Protein AF-A0A9D2J4Z1-F1 (afdb_monomer)

Structure (mmCIF, N/CA/C/O backbone):
data_AF-A0A9D2J4Z1-F1
#
_entry.id   AF-A0A9D2J4Z1-F1
#
loop_
_atom_site.group_PDB
_atom_site.id
_atom_site.type_symbol
_atom_site.label_atom_id
_atom_site.label_alt_id
_atom_site.label_comp_id
_atom_site.label_asym_id
_atom_site.label_entity_id
_atom_site.label_seq_id
_atom_site.pdbx_PDB_ins_code
_atom_site.Cartn_x
_atom_site.Cartn_y
_atom_site.Cartn_z
_atom_site.occupancy
_atom_site.B_iso_or_equiv
_atom_site.auth_seq_id
_atom_site.auth_comp_id
_atom_site.auth_asym_id
_atom_site.auth_atom_id
_atom_site.pdbx_PDB_model_num
ATOM 1 N N . LEU A 1 1 ? -14.444 8.175 23.892 1.00 67.12 1 LEU A N 1
ATOM 2 C CA . LEU A 1 1 ? -13.604 7.022 23.491 1.00 67.12 1 LEU A CA 1
ATOM 3 C C . LEU A 1 1 ? -13.324 6.129 24.689 1.00 67.12 1 LEU A C 1
ATOM 5 O O . LEU A 1 1 ? -13.863 5.041 24.714 1.00 67.12 1 LEU A O 1
ATOM 9 N N . LYS A 1 2 ? -12.588 6.583 25.718 1.00 73.81 2 LYS A N 1
ATOM 10 C CA . LYS A 1 2 ? -12.309 5.744 26.906 1.00 73.81 2 LYS A CA 1
ATOM 11 C C . LYS A 1 2 ? -13.556 5.284 27.686 1.00 73.81 2 LYS A C 1
ATOM 13 O O . LYS A 1 2 ? -13.511 4.231 28.299 1.00 73.81 2 LYS A O 1
ATOM 18 N N . SER A 1 3 ? -14.645 6.050 27.654 1.00 89.75 3 SER A N 1
ATOM 19 C CA . SER A 1 3 ? -15.907 5.756 28.353 1.00 89.75 3 SER A CA 1
ATOM 20 C C . SER A 1 3 ? -17.023 5.207 27.452 1.00 89.75 3 SER A C 1
ATOM 22 O O . SER A 1 3 ? -18.119 4.961 27.939 1.00 89.75 3 SER A O 1
ATOM 24 N N . ASP A 1 4 ? -16.766 5.037 26.151 1.00 94.81 4 ASP A N 1
ATOM 25 C CA . ASP A 1 4 ? -17.766 4.599 25.169 1.00 94.81 4 ASP A CA 1
ATOM 26 C C . ASP A 1 4 ? -17.125 3.589 24.201 1.00 94.81 4 ASP A C 1
ATOM 28 O O . ASP A 1 4 ? -16.532 3.989 23.188 1.00 94.81 4 ASP A O 1
ATOM 32 N N . PRO A 1 5 ? -17.191 2.287 24.538 1.00 93.31 5 PRO A N 1
ATOM 33 C CA . PRO A 1 5 ? -16.614 1.221 23.726 1.00 93.31 5 PRO A CA 1
ATOM 34 C C . PRO A 1 5 ? -17.251 1.104 22.337 1.00 93.31 5 PRO A C 1
ATOM 36 O O . PRO A 1 5 ? -16.552 0.783 21.378 1.00 93.31 5 PRO A O 1
ATOM 39 N N . GLY A 1 6 ? -18.550 1.399 22.211 1.00 94.75 6 GLY A N 1
ATOM 40 C CA . GLY A 1 6 ? -19.265 1.327 20.936 1.00 94.75 6 GLY A CA 1
ATOM 41 C C . GLY A 1 6 ? -18.734 2.361 19.950 1.00 94.75 6 GLY A C 1
ATOM 42 O O . GLY A 1 6 ? -18.327 2.023 18.840 1.00 94.75 6 GLY A O 1
ATOM 43 N N . ARG A 1 7 ? -18.615 3.618 20.392 1.00 94.75 7 ARG A N 1
ATOM 44 C CA . ARG A 1 7 ? -18.026 4.678 19.565 1.00 94.75 7 ARG A CA 1
ATOM 45 C C . ARG A 1 7 ? -16.546 4.441 19.266 1.00 94.75 7 ARG A C 1
ATOM 47 O O . ARG A 1 7 ? -16.090 4.790 18.179 1.00 94.75 7 ARG A O 1
ATOM 54 N N . LEU A 1 8 ? -15.790 3.861 20.203 1.00 95.75 8 LEU A N 1
ATOM 55 C CA . LEU A 1 8 ? -14.401 3.461 19.958 1.00 95.75 8 LEU A CA 1
ATOM 56 C C . LEU A 1 8 ? -14.309 2.440 18.819 1.00 95.75 8 LEU A C 1
ATOM 58 O O . LEU A 1 8 ? -13.506 2.636 17.910 1.00 95.75 8 LEU A O 1
ATOM 62 N N . ALA A 1 9 ? -15.150 1.406 18.836 1.00 94.50 9 ALA A N 1
ATOM 63 C CA . ALA A 1 9 ? -15.172 0.392 17.788 1.00 94.50 9 ALA A CA 1
ATOM 64 C C . ALA A 1 9 ? -15.481 0.997 16.409 1.00 94.50 9 ALA A C 1
ATOM 66 O O . ALA A 1 9 ? -14.759 0.716 15.454 1.00 94.50 9 ALA A O 1
ATOM 67 N N . THR A 1 10 ? -16.477 1.886 16.307 1.00 96.06 10 THR A N 1
ATOM 68 C CA . THR A 1 10 ? -16.796 2.580 15.046 1.00 96.06 10 THR A CA 1
ATOM 69 C C . THR A 1 10 ? -15.608 3.387 14.525 1.00 96.06 10 THR A C 1
ATOM 71 O O . THR A 1 10 ? -15.247 3.263 13.360 1.00 96.06 10 THR A O 1
ATOM 74 N N . VAL A 1 11 ? -14.961 4.181 15.386 1.00 96.81 11 VAL A N 1
ATOM 75 C CA . VAL A 1 11 ? -13.810 5.012 14.989 1.00 96.81 11 VAL A CA 1
ATOM 76 C C . VAL A 1 11 ? -12.639 4.154 14.512 1.00 96.81 11 VAL A C 1
ATOM 78 O O . VAL A 1 11 ? -12.023 4.474 13.494 1.00 96.81 11 VAL A O 1
ATOM 81 N N . LEU A 1 12 ? -12.343 3.057 15.215 1.00 94.75 12 LEU A N 1
ATOM 82 C CA . LEU A 1 12 ? -11.268 2.143 14.829 1.00 94.75 12 LEU A CA 1
ATOM 83 C C . LEU A 1 12 ? -11.577 1.442 13.506 1.00 94.75 12 LEU A C 1
ATOM 85 O O . LEU A 1 12 ? -10.698 1.362 12.656 1.00 94.75 12 LEU A O 1
ATOM 89 N N . HIS A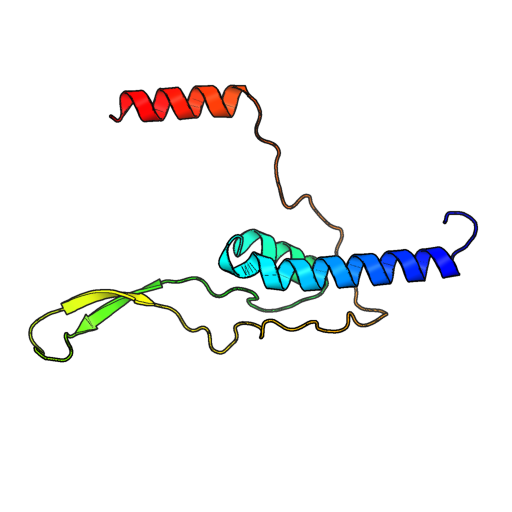 1 13 ? -12.819 1.000 13.300 1.00 95.94 13 HIS A N 1
ATOM 90 C CA . HIS A 1 13 ? -13.239 0.373 12.050 1.00 95.94 13 HIS A CA 1
ATOM 91 C C . HIS A 1 13 ? -13.118 1.335 10.862 1.00 95.94 13 HIS A C 1
ATOM 93 O O . HIS A 1 13 ? -12.499 0.994 9.860 1.00 95.94 13 HIS A O 1
ATOM 99 N N . THR A 1 14 ? -13.633 2.563 10.987 1.00 97.31 14 THR A N 1
ATOM 100 C CA . THR A 1 14 ? -13.514 3.580 9.930 1.00 97.31 14 THR A CA 1
ATOM 101 C C . THR A 1 14 ? -12.056 3.925 9.637 1.00 97.31 14 THR A C 1
ATOM 103 O O . THR A 1 14 ? -11.678 4.043 8.476 1.00 97.31 14 THR A O 1
ATOM 106 N N . THR A 1 15 ? -11.222 4.045 10.673 1.00 96.50 15 THR A N 1
ATOM 107 C CA . THR A 1 15 ? -9.783 4.286 10.492 1.00 96.50 15 THR A CA 1
ATOM 108 C C . THR A 1 15 ? -9.113 3.123 9.765 1.00 96.50 15 THR A C 1
ATOM 110 O O . THR A 1 15 ? -8.355 3.353 8.830 1.00 96.50 15 THR A O 1
ATOM 113 N N . ALA A 1 16 ? -9.409 1.880 10.153 1.00 95.81 16 ALA A N 1
ATOM 114 C CA . ALA A 1 16 ? -8.861 0.694 9.503 1.00 95.81 16 ALA A CA 1
ATOM 115 C C . ALA A 1 16 ? -9.273 0.609 8.025 1.00 95.81 16 ALA A C 1
ATOM 117 O O . ALA A 1 16 ? -8.428 0.330 7.177 1.00 95.81 16 ALA A O 1
ATOM 118 N N . GLN A 1 17 ? -10.536 0.921 7.709 1.00 97.56 17 GLN A N 1
ATOM 119 C CA . GLN A 1 17 ? -11.020 0.990 6.330 1.00 97.56 17 GLN A CA 1
ATOM 120 C C . GLN A 1 17 ? -10.252 2.041 5.522 1.00 97.56 17 GLN A C 1
ATOM 122 O O . GLN A 1 17 ? -9.707 1.727 4.468 1.00 97.56 17 GLN A O 1
ATOM 127 N N . ALA A 1 18 ? -10.129 3.261 6.053 1.00 97.69 18 ALA A N 1
ATOM 128 C CA . ALA A 1 18 ? -9.396 4.334 5.388 1.00 97.69 18 ALA A CA 1
ATOM 129 C C . ALA A 1 18 ? -7.920 3.970 5.152 1.00 97.69 18 ALA A C 1
ATOM 131 O O . ALA A 1 18 ? -7.386 4.243 4.080 1.00 97.69 18 ALA A O 1
ATOM 132 N N . VAL A 1 19 ? -7.261 3.324 6.123 1.00 95.88 19 VAL A N 1
ATOM 133 C CA . VAL A 1 19 ? -5.881 2.841 5.963 1.00 95.88 19 VAL A CA 1
ATOM 134 C C . VAL A 1 19 ? -5.798 1.782 4.863 1.00 95.88 19 VAL A C 1
ATOM 136 O O . VAL A 1 19 ? -4.924 1.894 4.011 1.00 95.88 19 VAL A O 1
ATOM 139 N N . SER A 1 20 ? -6.707 0.802 4.835 1.00 96.06 20 SER A N 1
ATOM 140 C CA . SER A 1 20 ? -6.755 -0.242 3.799 1.00 96.06 20 SER A CA 1
ATOM 141 C C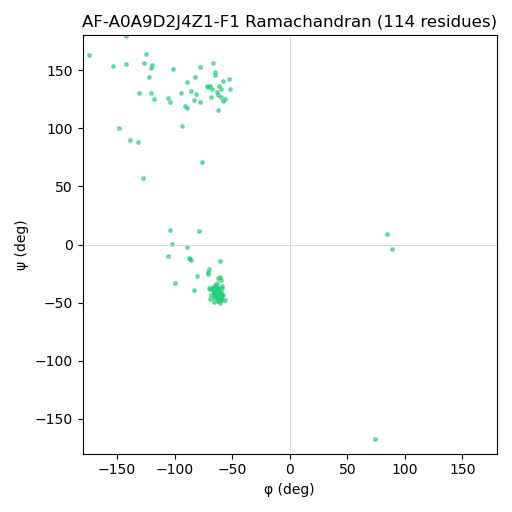 . SER A 1 20 ? -6.936 0.337 2.387 1.00 96.06 20 SER A C 1
ATOM 143 O O . SER A 1 20 ? -6.245 -0.060 1.444 1.00 96.06 20 SER A O 1
ATOM 145 N N . ASP A 1 21 ? -7.830 1.315 2.237 1.00 97.31 21 ASP A N 1
ATOM 146 C CA . ASP A 1 21 ? -8.101 1.955 0.948 1.00 97.31 21 ASP A CA 1
ATOM 147 C C . ASP A 1 21 ? -6.908 2.811 0.490 1.00 97.31 21 ASP A C 1
ATOM 149 O O . ASP A 1 21 ? -6.426 2.661 -0.635 1.00 97.31 21 ASP A O 1
ATOM 153 N N . CYS A 1 22 ? -6.354 3.644 1.381 1.00 96.62 22 CYS A N 1
ATOM 154 C CA . CYS A 1 22 ? -5.136 4.411 1.106 1.00 96.62 22 CYS A CA 1
ATOM 155 C C . CYS A 1 22 ? -3.951 3.503 0.754 1.00 96.62 22 CYS A C 1
ATOM 157 O O . CYS A 1 22 ? -3.166 3.843 -0.129 1.00 96.62 22 CYS A O 1
ATOM 159 N N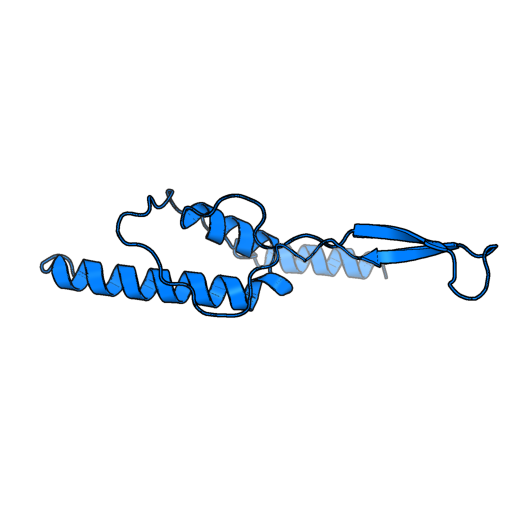 . ASN A 1 23 ? -3.834 2.342 1.404 1.00 96.25 23 ASN A N 1
ATOM 160 C CA . ASN A 1 23 ? -2.784 1.369 1.120 1.00 96.25 23 ASN A CA 1
ATOM 161 C C . ASN A 1 23 ? -2.839 0.874 -0.331 1.00 96.25 23 ASN A C 1
ATOM 163 O O . ASN A 1 23 ? -1.815 0.790 -1.004 1.00 96.25 23 ASN A O 1
ATOM 167 N N . THR A 1 24 ? -4.049 0.600 -0.824 1.00 95.50 24 THR A N 1
ATOM 168 C CA . THR A 1 24 ? -4.291 0.172 -2.210 1.00 95.50 24 THR A CA 1
ATOM 169 C C . THR A 1 24 ? -3.963 1.283 -3.211 1.00 95.50 24 THR A C 1
ATOM 171 O O . THR A 1 24 ? -3.365 1.016 -4.252 1.00 95.50 24 THR A O 1
ATOM 174 N N . LEU A 1 25 ? -4.302 2.536 -2.892 1.00 95.31 25 LEU A N 1
ATOM 175 C CA . LEU A 1 25 ? -4.003 3.691 -3.749 1.00 95.31 25 LEU A CA 1
ATOM 176 C C . LEU A 1 25 ? -2.499 3.988 -3.838 1.00 95.31 25 LEU A C 1
ATOM 178 O O . LEU A 1 25 ? -2.003 4.375 -4.895 1.00 95.31 25 LEU A O 1
ATOM 182 N N . LEU A 1 26 ? -1.771 3.818 -2.732 1.00 94.81 26 LEU A N 1
ATOM 183 C CA . LEU A 1 26 ? -0.347 4.147 -2.638 1.00 94.81 26 LEU A CA 1
ATOM 184 C C . LEU A 1 26 ? 0.578 3.008 -3.086 1.00 94.81 26 LEU A C 1
ATOM 186 O O . LEU A 1 26 ? 1.769 3.252 -3.286 1.00 94.81 26 LEU A O 1
ATOM 190 N N . SER A 1 27 ? 0.068 1.786 -3.258 1.00 94.44 27 SER A N 1
ATOM 191 C CA . SER A 1 27 ? 0.904 0.609 -3.513 1.00 94.44 27 SER A CA 1
ATOM 192 C C . SER A 1 27 ? 1.773 0.675 -4.775 1.00 94.44 27 SER A C 1
ATOM 194 O O . SER A 1 27 ? 2.885 0.152 -4.704 1.00 94.44 27 SER A O 1
ATOM 196 N N . PRO A 1 28 ? 1.402 1.360 -5.882 1.00 91.31 28 PRO A N 1
ATOM 197 C CA . PRO A 1 28 ? 2.318 1.495 -7.019 1.00 91.31 28 PRO A CA 1
ATOM 198 C C . PRO A 1 28 ? 3.521 2.406 -6.749 1.00 91.31 28 PRO A C 1
ATOM 200 O O . PRO A 1 28 ? 4.530 2.302 -7.439 1.00 91.31 28 PRO A O 1
ATOM 203 N N . PHE A 1 29 ? 3.425 3.300 -5.761 1.00 92.69 29 PHE A N 1
ATOM 204 C CA . PHE A 1 29 ? 4.485 4.253 -5.413 1.00 92.69 29 PHE A CA 1
ATOM 205 C C . PHE A 1 29 ? 5.304 3.797 -4.205 1.00 92.69 29 PHE A C 1
ATOM 207 O O . PHE A 1 29 ? 6.496 4.074 -4.119 1.00 92.69 29 PHE A O 1
ATOM 214 N N . LEU A 1 30 ? 4.655 3.112 -3.263 1.00 94.56 30 LEU A N 1
ATOM 215 C CA . LEU A 1 30 ? 5.231 2.679 -1.993 1.00 94.56 30 LEU A CA 1
ATOM 216 C C . LEU A 1 30 ? 5.005 1.173 -1.777 1.00 94.56 30 LEU A C 1
ATOM 218 O O . LEU A 1 30 ? 4.405 0.786 -0.772 1.00 94.56 30 LEU A O 1
ATOM 222 N N . PRO A 1 31 ? 5.459 0.294 -2.689 1.00 93.25 31 PRO A N 1
ATOM 223 C CA . PRO A 1 31 ? 5.065 -1.113 -2.669 1.00 93.25 31 PRO A CA 1
ATOM 224 C C . PRO A 1 31 ? 5.530 -1.856 -1.410 1.00 93.25 31 PRO A C 1
ATOM 226 O O . PRO A 1 31 ? 4.781 -2.651 -0.846 1.00 93.25 31 PRO A O 1
ATOM 229 N N . HIS A 1 32 ? 6.732 -1.556 -0.909 1.00 93.94 32 HIS A N 1
ATOM 230 C CA . HIS A 1 32 ? 7.262 -2.183 0.306 1.00 93.94 32 HIS A CA 1
ATOM 231 C C . HIS A 1 32 ? 6.494 -1.755 1.560 1.00 93.94 32 HIS A C 1
ATOM 233 O O . HIS A 1 32 ? 6.151 -2.587 2.397 1.00 93.94 32 HIS A O 1
ATOM 239 N N . SER A 1 33 ? 6.184 -0.462 1.681 1.00 95.25 33 SER A N 1
ATOM 240 C CA . SER A 1 33 ? 5.350 0.050 2.770 1.00 95.25 33 SER A CA 1
ATOM 241 C C . SER A 1 33 ? 3.943 -0.532 2.694 1.00 95.25 33 SER A C 1
ATOM 243 O O . SER A 1 33 ? 3.373 -0.898 3.720 1.00 95.25 33 SER A O 1
ATOM 245 N N . ALA A 1 34 ? 3.405 -0.670 1.479 1.00 95.38 34 ALA A N 1
ATOM 246 C CA . ALA A 1 34 ? 2.076 -1.211 1.284 1.00 95.38 34 ALA A CA 1
ATOM 247 C C . ALA A 1 34 ? 1.970 -2.688 1.680 1.00 95.38 34 ALA A C 1
ATOM 249 O O . ALA A 1 34 ? 0.972 -3.089 2.281 1.00 95.38 34 ALA A O 1
ATOM 250 N N . GLN A 1 35 ? 3.020 -3.472 1.423 1.00 95.00 35 GLN A N 1
ATOM 251 C CA . GLN A 1 35 ? 3.132 -4.847 1.905 1.00 95.00 35 GLN A CA 1
ATOM 252 C C . GLN A 1 35 ? 3.115 -4.916 3.441 1.00 95.00 35 GLN A C 1
ATOM 254 O O . GLN A 1 35 ? 2.343 -5.685 4.007 1.00 95.00 35 GLN A O 1
ATOM 259 N N . GLN A 1 36 ? 3.899 -4.075 4.125 1.00 94.69 36 GLN A N 1
ATOM 260 C CA . GLN A 1 36 ? 3.939 -4.062 5.595 1.00 94.69 36 GLN A CA 1
ATOM 261 C C . GLN A 1 36 ? 2.569 -3.738 6.209 1.00 94.69 36 GLN A C 1
ATOM 263 O O . GLN A 1 36 ? 2.147 -4.370 7.177 1.00 94.69 36 GLN A O 1
ATOM 268 N N . VAL A 1 37 ? 1.849 -2.764 5.644 1.00 94.69 37 VAL A N 1
ATOM 269 C CA . VAL A 1 37 ? 0.492 -2.418 6.099 1.00 94.69 37 VAL A CA 1
ATOM 270 C C . VAL A 1 37 ? -0.490 -3.561 5.834 1.00 94.69 37 VAL A C 1
ATOM 272 O O . VAL A 1 37 ? -1.298 -3.872 6.710 1.00 94.69 37 VAL A O 1
ATOM 275 N N . HIS A 1 38 ? -0.413 -4.199 4.660 1.00 94.56 38 HIS A N 1
ATOM 276 C CA . HIS A 1 38 ? -1.253 -5.346 4.297 1.00 94.56 38 HIS A CA 1
ATOM 277 C C . HIS A 1 38 ? -1.120 -6.479 5.317 1.00 94.56 38 HIS A C 1
ATOM 279 O O . HIS A 1 38 ? -2.126 -6.955 5.835 1.00 94.56 38 HIS A O 1
ATOM 285 N N . GLU A 1 39 ? 0.107 -6.840 5.689 1.00 94.19 39 GLU A N 1
ATOM 286 C CA . GLU A 1 39 ? 0.386 -7.880 6.688 1.00 94.19 39 GLU A CA 1
ATOM 287 C C . GLU A 1 39 ? -0.134 -7.513 8.085 1.00 94.19 39 GLU A C 1
ATOM 289 O O . GLU A 1 39 ? -0.741 -8.342 8.767 1.00 94.19 39 GLU A O 1
ATOM 294 N N . VAL A 1 40 ? 0.039 -6.255 8.512 1.00 93.94 40 VAL A N 1
ATOM 295 C CA . VAL A 1 40 ? -0.478 -5.775 9.806 1.00 93.94 40 VAL A CA 1
ATOM 296 C C . VAL A 1 40 ? -2.002 -5.874 9.876 1.00 93.94 40 VAL A C 1
ATOM 298 O O . VAL A 1 40 ? -2.540 -6.237 10.925 1.00 93.94 40 VAL A O 1
ATOM 301 N N . LEU A 1 41 ? -2.692 -5.592 8.769 1.00 93.31 41 LEU A N 1
ATOM 302 C CA . LEU A 1 41 ? -4.149 -5.703 8.647 1.00 93.31 41 LEU A CA 1
ATOM 303 C C . LEU A 1 41 ? -4.641 -7.149 8.429 1.00 93.31 41 LEU A C 1
ATOM 305 O O . LEU A 1 41 ? -5.819 -7.351 8.139 1.00 93.31 41 LEU A O 1
ATOM 309 N N . GLY A 1 42 ? -3.771 -8.151 8.600 1.00 92.25 42 GLY A N 1
ATOM 310 C CA . GLY A 1 42 ? -4.115 -9.573 8.496 1.00 92.25 42 GLY A CA 1
ATOM 311 C C . GLY A 1 42 ? -4.100 -10.116 7.066 1.00 92.25 42 GLY A C 1
ATOM 312 O O . GLY A 1 42 ? -4.531 -11.246 6.828 1.00 92.25 42 GLY A O 1
ATOM 313 N N . GLY A 1 43 ? -3.614 -9.325 6.112 1.00 91.94 43 GLY A N 1
ATOM 314 C CA . GLY A 1 43 ? -3.377 -9.745 4.744 1.00 91.94 43 GLY A CA 1
ATOM 315 C C . GLY A 1 43 ? -2.283 -10.806 4.650 1.00 91.94 43 GLY A C 1
ATOM 316 O O . GLY A 1 43 ? -1.337 -10.838 5.434 1.00 91.94 43 GLY A O 1
ATOM 317 N N . THR A 1 44 ? -2.416 -11.693 3.668 1.00 91.50 44 THR A N 1
ATOM 318 C CA . THR A 1 44 ? -1.413 -12.717 3.349 1.00 91.50 44 THR A CA 1
ATOM 319 C C . THR A 1 44 ? -1.001 -12.603 1.885 1.00 91.50 44 THR A C 1
ATOM 321 O O . THR A 1 44 ? -1.693 -11.957 1.091 1.00 91.50 44 THR A O 1
ATOM 324 N N . GLY A 1 45 ? 0.125 -13.224 1.532 1.00 91.12 45 GLY A N 1
ATOM 325 C CA . GLY A 1 45 ? 0.664 -13.190 0.175 1.00 91.12 45 GLY A CA 1
ATOM 326 C C . GLY A 1 45 ? 1.309 -11.854 -0.195 1.00 91.12 45 GLY A C 1
ATOM 327 O O . GLY A 1 45 ? 1.586 -11.013 0.661 1.00 91.12 45 GLY A O 1
ATOM 328 N N . GLU A 1 46 ? 1.569 -11.688 -1.489 1.00 92.56 46 GLU A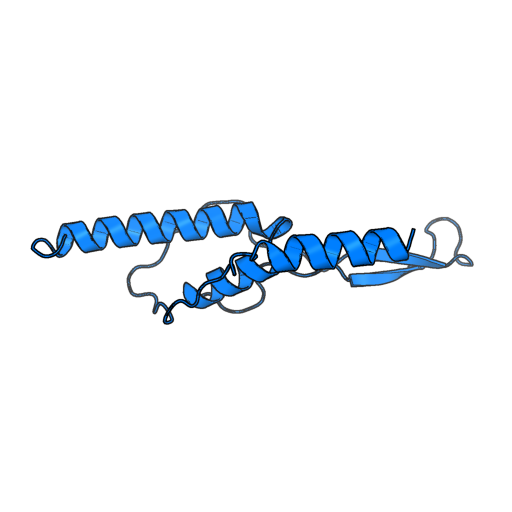 N 1
ATOM 329 C CA . GLU A 1 46 ? 2.175 -10.486 -2.056 1.00 92.56 46 GLU A CA 1
ATOM 330 C C . GLU A 1 46 ? 1.087 -9.493 -2.476 1.00 92.56 46 GLU A C 1
ATOM 332 O O . GLU A 1 46 ? 0.240 -9.792 -3.316 1.00 92.56 46 GLU A O 1
ATOM 337 N N . PHE A 1 47 ? 1.104 -8.307 -1.872 1.00 92.81 47 PHE A N 1
ATOM 338 C CA . PHE A 1 47 ? 0.141 -7.244 -2.140 1.00 92.81 47 PHE A CA 1
ATOM 339 C C . PHE A 1 47 ? 0.514 -6.416 -3.372 1.00 92.81 47 PHE A C 1
ATOM 341 O O . PHE A 1 47 ? -0.355 -6.031 -4.151 1.00 92.81 47 PHE A O 1
ATOM 348 N N . ALA A 1 48 ? 1.806 -6.134 -3.549 1.00 90.12 48 ALA A N 1
ATOM 349 C CA . ALA A 1 48 ? 2.323 -5.303 -4.633 1.00 90.12 48 ALA A CA 1
ATOM 350 C C . ALA A 1 48 ? 3.516 -5.993 -5.323 1.00 90.12 48 ALA A C 1
ATOM 352 O O . ALA A 1 48 ? 4.664 -5.748 -4.931 1.00 90.12 48 ALA A O 1
ATOM 353 N N . PRO A 1 49 ? 3.256 -6.839 -6.343 1.00 90.38 49 PRO A N 1
ATOM 354 C CA . PRO A 1 49 ? 4.294 -7.530 -7.095 1.00 90.38 49 PRO A CA 1
ATOM 355 C C . PRO A 1 49 ? 5.369 -6.590 -7.627 1.00 90.38 49 PRO A C 1
ATOM 357 O O . PRO A 1 49 ? 5.068 -5.527 -8.174 1.00 90.38 49 PRO A O 1
ATOM 360 N N . GLN A 1 50 ? 6.634 -6.972 -7.451 1.00 89.06 50 GLN A N 1
ATOM 361 C CA . GLN A 1 50 ? 7.764 -6.157 -7.893 1.00 89.06 50 GLN A CA 1
ATOM 362 C C . GLN A 1 50 ? 8.069 -6.345 -9.384 1.00 89.06 50 GLN A C 1
ATOM 364 O O . GLN A 1 50 ? 7.965 -7.462 -9.903 1.00 89.06 50 GLN A O 1
ATOM 369 N N . PRO A 1 51 ? 8.484 -5.275 -10.089 1.00 91.62 51 PRO A N 1
ATOM 370 C CA . PRO A 1 51 ? 9.031 -5.423 -11.427 1.00 91.62 51 PRO A CA 1
ATOM 371 C C . PRO A 1 51 ? 10.344 -6.216 -11.389 1.00 91.62 51 PRO A C 1
ATOM 373 O O . PRO A 1 51 ? 11.147 -6.092 -10.464 1.00 91.62 51 PRO A O 1
ATOM 376 N N . ARG A 1 52 ? 10.582 -7.001 -12.435 1.00 93.06 52 ARG A N 1
ATOM 377 C CA . ARG A 1 52 ? 11.812 -7.748 -12.695 1.00 93.06 52 ARG A CA 1
ATOM 378 C C . ARG A 1 52 ? 12.339 -7.414 -14.085 1.00 93.06 52 ARG A C 1
ATOM 380 O O . ARG A 1 52 ? 11.584 -7.010 -14.967 1.00 93.06 52 ARG A O 1
ATOM 387 N N . ILE A 1 53 ? 13.636 -7.609 -14.271 1.00 96.50 53 ILE A N 1
ATOM 388 C CA . ILE A 1 53 ? 14.253 -7.538 -15.593 1.00 96.50 53 ILE A CA 1
ATOM 389 C C . ILE A 1 53 ? 14.111 -8.907 -16.255 1.00 96.50 53 ILE A C 1
ATOM 391 O O . ILE A 1 53 ? 14.392 -9.928 -15.627 1.00 96.50 53 ILE A O 1
ATOM 395 N N . GLU A 1 54 ? 13.668 -8.922 -17.506 1.00 96.19 54 GLU A N 1
ATOM 396 C CA . GLU A 1 54 ? 13.553 -10.124 -18.329 1.00 96.19 54 GLU A CA 1
ATOM 397 C C . GLU A 1 54 ? 14.195 -9.852 -19.694 1.00 96.19 54 GLU A C 1
ATOM 399 O O . GLU A 1 54 ? 13.931 -8.816 -20.302 1.00 96.19 54 GLU A O 1
ATOM 404 N N . GLU A 1 55 ? 15.069 -10.748 -20.153 1.00 96.50 55 GLU A N 1
ATOM 405 C CA . GLU A 1 55 ? 15.634 -10.683 -21.505 1.00 96.50 55 GLU A CA 1
ATOM 406 C C . GLU A 1 55 ? 14.596 -11.208 -22.494 1.00 96.50 55 GLU A C 1
ATOM 408 O O . GLU A 1 55 ? 14.133 -12.345 -22.372 1.00 96.50 55 GLU A O 1
ATOM 413 N N . VAL A 1 56 ? 14.230 -10.382 -23.471 1.00 95.31 56 VAL A N 1
ATOM 414 C CA . VAL A 1 56 ? 13.255 -10.734 -24.508 1.00 95.31 56 VAL A CA 1
ATOM 415 C C . VAL A 1 56 ? 13.897 -10.653 -25.884 1.00 95.31 56 VAL A C 1
ATOM 417 O O . VAL A 1 56 ? 14.870 -9.930 -26.092 1.00 95.31 56 VAL A O 1
ATOM 420 N N . THR A 1 57 ? 13.353 -11.421 -26.823 1.00 96.81 57 THR A N 1
ATOM 421 C CA . THR A 1 57 ? 13.732 -11.353 -28.240 1.00 96.81 57 THR A CA 1
ATOM 422 C C . THR A 1 57 ? 12.861 -10.312 -28.941 1.00 96.81 57 THR A C 1
ATOM 424 O O . THR A 1 57 ? 11.674 -10.200 -28.625 1.00 96.81 57 THR A O 1
ATOM 427 N N . ASP A 1 58 ? 13.463 -9.523 -29.832 1.00 93.19 58 ASP A N 1
ATOM 428 C CA . ASP A 1 58 ? 12.772 -8.499 -30.623 1.00 93.19 58 ASP A CA 1
ATOM 429 C C . ASP A 1 58 ? 11.639 -9.142 -31.444 1.00 93.19 58 ASP A C 1
ATOM 431 O O . ASP A 1 58 ? 11.782 -10.251 -31.955 1.00 93.19 58 ASP A O 1
ATOM 435 N N . LEU A 1 59 ? 10.493 -8.463 -31.546 1.00 92.88 59 LEU A N 1
ATOM 436 C CA . LEU A 1 59 ? 9.322 -9.000 -32.248 1.00 92.88 59 LEU A CA 1
ATOM 437 C C . LEU A 1 59 ? 9.524 -9.048 -33.769 1.00 92.88 59 LEU A C 1
ATOM 439 O O . LEU A 1 59 ? 8.862 -9.844 -34.435 1.00 92.88 59 LEU A O 1
ATOM 443 N N . ASP A 1 60 ? 10.418 -8.208 -34.298 1.00 95.62 60 ASP A N 1
ATOM 444 C CA . ASP A 1 60 ? 10.698 -8.090 -35.730 1.00 95.62 60 ASP A CA 1
ATOM 445 C C . ASP A 1 60 ? 12.052 -8.725 -36.129 1.00 95.62 60 ASP A C 1
ATOM 447 O O . ASP A 1 60 ? 12.331 -8.867 -37.323 1.00 95.62 60 ASP A O 1
ATOM 451 N N . ASP A 1 61 ? 12.897 -9.114 -35.161 1.00 95.25 61 ASP A N 1
ATOM 452 C CA . ASP A 1 61 ? 14.240 -9.676 -35.390 1.00 95.25 61 ASP A CA 1
ATOM 453 C C . ASP A 1 61 ? 14.656 -10.704 -34.314 1.00 95.25 61 ASP A C 1
ATOM 455 O O . ASP A 1 61 ? 15.173 -10.358 -33.249 1.00 95.25 61 ASP A O 1
ATOM 459 N N . ASP A 1 62 ? 14.538 -11.994 -34.647 1.00 94.12 62 ASP A N 1
ATOM 460 C CA . ASP A 1 62 ? 14.881 -13.117 -33.760 1.00 94.12 62 ASP A CA 1
ATOM 461 C C . ASP A 1 62 ? 16.358 -13.149 -33.304 1.00 94.12 62 ASP A C 1
ATOM 463 O O . ASP A 1 62 ? 16.715 -13.887 -32.382 1.00 94.12 62 ASP A O 1
ATOM 467 N N . SER A 1 63 ? 17.249 -12.382 -33.944 1.00 95.00 63 SER A N 1
ATOM 468 C CA . SER A 1 63 ? 18.670 -12.319 -33.580 1.00 95.00 63 SER A CA 1
ATOM 469 C C . SER A 1 63 ? 18.986 -11.280 -32.502 1.00 95.00 63 SER A C 1
ATOM 471 O O . SER A 1 63 ? 20.089 -11.280 -31.943 1.00 95.00 63 SER A O 1
ATOM 473 N N . ARG A 1 64 ? 18.032 -10.399 -32.189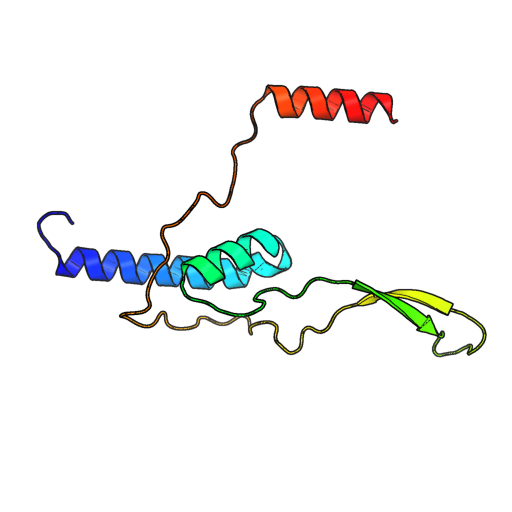 1.00 95.44 64 ARG A N 1
ATOM 474 C CA . ARG A 1 64 ? 18.223 -9.280 -31.271 1.00 95.44 64 ARG A CA 1
ATOM 475 C C . ARG A 1 64 ? 17.545 -9.552 -29.933 1.00 95.44 64 ARG A C 1
ATOM 477 O O . ARG A 1 64 ? 16.351 -9.820 -29.868 1.00 95.44 64 ARG A O 1
ATOM 484 N N . GLN A 1 65 ? 18.314 -9.430 -28.853 1.00 96.50 65 GLN A N 1
ATOM 485 C CA . GLN A 1 65 ? 17.828 -9.571 -27.479 1.00 96.50 65 GLN A CA 1
ATOM 486 C C . GLN A 1 65 ? 18.120 -8.310 -26.675 1.00 96.50 65 GLN A C 1
ATOM 488 O O . GLN A 1 65 ? 19.142 -7.649 -26.893 1.00 96.50 65 GLN A O 1
ATOM 493 N N . TYR A 1 66 ? 17.207 -7.958 -25.776 1.00 95.94 66 TYR A N 1
ATOM 494 C CA . TYR A 1 66 ? 17.388 -6.837 -24.863 1.00 95.94 66 TYR A CA 1
ATOM 495 C C . TYR A 1 66 ? 16.587 -7.011 -23.565 1.00 95.94 66 TYR A C 1
ATOM 497 O O . TYR A 1 66 ? 15.523 -7.643 -23.564 1.00 95.94 66 TYR A O 1
ATOM 505 N N . PRO A 1 67 ? 17.048 -6.390 -22.464 1.00 97.06 67 PRO A N 1
ATOM 506 C CA . PRO A 1 67 ? 16.322 -6.387 -21.206 1.00 97.06 67 PRO A CA 1
ATOM 507 C C . PRO A 1 67 ? 15.086 -5.495 -21.289 1.00 97.06 67 PRO A C 1
ATOM 509 O O . PRO A 1 67 ? 15.150 -4.346 -21.734 1.00 97.06 67 PRO A O 1
ATOM 512 N N . VAL A 1 68 ? 13.975 -5.985 -20.751 1.00 95.44 68 VAL A N 1
ATOM 513 C CA . VAL A 1 68 ? 12.788 -5.185 -20.440 1.00 95.44 68 VAL A CA 1
ATOM 514 C C . VAL A 1 68 ? 12.463 -5.269 -18.957 1.00 95.44 68 VAL A C 1
ATOM 516 O O . VAL A 1 68 ? 12.751 -6.262 -18.291 1.00 95.44 68 VAL A O 1
ATOM 519 N N . ILE A 1 69 ? 11.834 -4.219 -18.435 1.00 95.19 69 ILE A N 1
ATOM 520 C CA . ILE A 1 69 ? 11.254 -4.228 -17.093 1.00 95.19 69 ILE A CA 1
ATOM 521 C C . ILE A 1 69 ? 9.814 -4.726 -17.221 1.00 95.19 69 ILE A C 1
ATOM 523 O O . ILE A 1 69 ? 8.995 -4.096 -17.888 1.00 95.19 69 ILE A O 1
ATOM 527 N N . THR A 1 70 ? 9.511 -5.859 -16.596 1.00 93.62 70 THR A N 1
ATOM 528 C CA . THR A 1 70 ? 8.199 -6.523 -16.649 1.00 93.62 70 THR A CA 1
ATOM 529 C C . THR A 1 70 ? 7.839 -7.143 -15.294 1.00 93.62 70 THR A C 1
ATOM 531 O O . THR A 1 70 ? 8.599 -7.043 -14.337 1.00 93.62 70 THR A O 1
ATOM 534 N N . GLY A 1 71 ? 6.678 -7.780 -15.167 1.00 90.56 71 GLY A N 1
ATOM 535 C CA . GLY A 1 71 ? 6.234 -8.434 -13.936 1.00 90.56 71 GLY A CA 1
ATOM 536 C C . GLY A 1 71 ? 4.930 -9.203 -14.132 1.00 90.56 71 GLY A C 1
ATOM 537 O O . GLY A 1 71 ? 4.218 -8.999 -15.114 1.00 90.56 71 GLY A O 1
ATOM 538 N N . ASP A 1 72 ? 4.616 -10.112 -13.205 1.00 90.94 72 ASP A N 1
ATOM 539 C CA . ASP A 1 72 ? 3.300 -10.759 -13.173 1.00 90.94 72 ASP A CA 1
ATOM 540 C C . ASP A 1 72 ? 2.374 -9.993 -12.226 1.00 90.94 72 ASP A C 1
ATOM 542 O O . ASP A 1 72 ? 2.459 -10.122 -11.008 1.00 90.94 72 ASP A O 1
ATOM 546 N N . TYR A 1 73 ? 1.485 -9.191 -12.805 1.00 89.38 73 TYR A N 1
ATOM 547 C CA . TYR A 1 73 ? 0.561 -8.336 -12.061 1.00 89.38 73 TYR A CA 1
ATOM 548 C C . TYR A 1 73 ? -0.869 -8.880 -12.036 1.00 89.38 73 TYR A C 1
ATOM 550 O O . TYR A 1 73 ? -1.787 -8.171 -11.637 1.00 89.38 73 TYR A O 1
ATOM 558 N N . ARG A 1 74 ? -1.098 -10.137 -12.442 1.00 90.38 74 ARG A N 1
ATOM 559 C CA . ARG A 1 74 ? -2.453 -10.724 -12.464 1.00 90.38 74 ARG A CA 1
ATOM 560 C C . ARG A 1 74 ? -3.083 -10.811 -11.074 1.00 90.38 74 ARG A C 1
ATOM 562 O O . ARG A 1 74 ? -4.302 -10.770 -10.955 1.00 90.38 74 ARG A O 1
ATOM 569 N N . ALA A 1 75 ? -2.248 -10.935 -10.043 1.00 86.50 75 ALA A N 1
ATOM 570 C CA . ALA A 1 75 ? -2.659 -10.942 -8.644 1.00 86.50 75 ALA A CA 1
ATOM 571 C C . ALA A 1 75 ? -2.699 -9.538 -8.013 1.00 86.50 75 ALA A C 1
ATOM 573 O O . ALA A 1 75 ? -3.056 -9.417 -6.842 1.00 86.50 75 ALA A O 1
ATOM 574 N N . PHE A 1 76 ? -2.335 -8.483 -8.757 1.00 88.50 76 PHE A N 1
ATOM 575 C CA . PHE A 1 76 ? -2.375 -7.126 -8.225 1.00 88.50 76 PHE A CA 1
ATOM 576 C C . PHE A 1 76 ? -3.825 -6.754 -7.881 1.00 88.50 76 PHE A C 1
ATOM 578 O O . PHE A 1 76 ? -4.729 -6.959 -8.699 1.00 88.50 76 PHE A O 1
ATOM 585 N N . PRO A 1 77 ? -4.076 -6.218 -6.678 1.00 87.25 77 PRO A N 1
ATOM 586 C CA . PRO A 1 77 ? -5.418 -5.865 -6.259 1.00 87.25 77 PRO A CA 1
ATOM 587 C C . PRO A 1 77 ? -6.036 -4.824 -7.196 1.00 87.25 77 PRO A C 1
ATOM 589 O O . PRO A 1 77 ? -5.436 -3.790 -7.477 1.00 87.25 77 PRO A O 1
ATOM 592 N N . ALA A 1 78 ? -7.290 -5.043 -7.599 1.00 90.62 78 ALA A N 1
ATOM 593 C CA . ALA A 1 78 ? -8.090 -4.000 -8.235 1.00 90.62 78 ALA A CA 1
ATOM 594 C C . ALA A 1 78 ? -8.108 -2.727 -7.369 1.00 90.62 78 ALA A C 1
ATOM 596 O O . ALA A 1 78 ? -8.160 -2.804 -6.135 1.00 90.62 78 ALA A O 1
ATOM 597 N N . TRP A 1 79 ? -8.071 -1.567 -8.024 1.00 91.88 79 TRP A N 1
ATOM 598 C CA . TRP A 1 79 ? -8.196 -0.251 -7.399 1.00 91.88 79 TRP A CA 1
ATOM 599 C C . TRP A 1 79 ? -9.650 0.043 -7.023 1.00 91.88 79 TRP A C 1
ATOM 601 O O . TRP A 1 79 ? -10.338 0.858 -7.630 1.00 91.88 79 TRP A O 1
ATOM 611 N N . GLU A 1 80 ? -10.114 -0.664 -6.002 1.00 94.38 80 GLU A N 1
ATOM 612 C CA . GLU A 1 80 ? -11.444 -0.541 -5.422 1.00 94.38 80 GLU A CA 1
ATOM 613 C C . GLU A 1 80 ? -11.365 -0.703 -3.903 1.00 94.38 80 GLU A C 1
ATOM 615 O O . GLU A 1 80 ? -10.446 -1.338 -3.376 1.00 94.38 80 GLU A O 1
ATOM 620 N N . SER A 1 81 ? -12.344 -0.141 -3.194 1.00 95.06 81 SER A N 1
ATOM 621 C CA . SER A 1 81 ? -12.445 -0.340 -1.750 1.00 95.06 81 SER A CA 1
ATOM 622 C C . SER A 1 81 ? -12.883 -1.769 -1.439 1.00 95.06 81 SER A C 1
ATOM 624 O O . SER A 1 81 ? -13.820 -2.292 -2.048 1.00 95.06 81 SER A O 1
ATOM 626 N N . ARG A 1 82 ? -12.223 -2.393 -0.458 1.00 94.12 82 ARG A N 1
ATOM 627 C CA . ARG A 1 82 ? -12.588 -3.716 0.064 1.00 94.12 82 ARG A CA 1
ATOM 628 C C . ARG A 1 82 ? -12.963 -3.596 1.536 1.00 94.12 82 ARG A C 1
ATOM 630 O O . ARG A 1 82 ? -12.146 -3.089 2.308 1.00 94.12 82 ARG A O 1
ATOM 637 N N . PRO A 1 83 ? -14.156 -4.062 1.944 1.00 95.31 83 PRO A N 1
ATOM 638 C CA . PRO A 1 83 ? -14.580 -3.966 3.333 1.00 95.31 83 PRO A CA 1
ATOM 639 C C . PRO A 1 83 ? -13.628 -4.690 4.291 1.00 95.31 83 PRO A C 1
ATOM 641 O O . PRO A 1 83 ? -13.372 -5.888 4.142 1.00 95.31 83 PRO A O 1
ATOM 644 N N . VAL A 1 84 ? -13.153 -3.985 5.319 1.00 94.88 84 VAL A N 1
ATOM 645 C CA . VAL A 1 84 ? -12.411 -4.611 6.419 1.00 94.88 84 VAL A CA 1
ATOM 646 C C . VAL A 1 84 ? -13.355 -5.491 7.241 1.00 94.88 84 VAL A C 1
ATOM 648 O O . VAL A 1 84 ? -14.413 -5.058 7.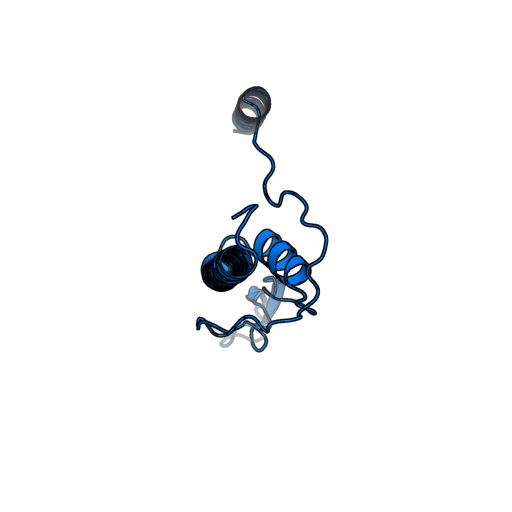704 1.00 94.88 84 VAL A O 1
ATOM 651 N N . THR A 1 85 ? -12.987 -6.758 7.431 1.00 94.12 85 THR A N 1
ATOM 652 C CA . THR A 1 85 ? -13.846 -7.726 8.126 1.00 94.12 85 THR A CA 1
ATOM 653 C C . THR A 1 85 ? -13.675 -7.602 9.639 1.00 94.12 85 THR A C 1
ATOM 655 O O . THR A 1 85 ? -12.564 -7.710 10.166 1.00 94.12 85 THR A O 1
ATOM 658 N N . ALA A 1 86 ? -14.773 -7.384 10.365 1.00 93.88 86 ALA A N 1
ATOM 659 C CA . ALA A 1 86 ? -14.744 -7.337 11.824 1.00 93.88 86 ALA A CA 1
ATOM 660 C C . ALA A 1 86 ? -14.273 -8.681 12.407 1.00 93.88 86 ALA A C 1
ATOM 662 O O . ALA A 1 86 ? -14.707 -9.743 11.970 1.00 93.88 86 ALA A O 1
ATOM 663 N N . GLY A 1 87 ? -13.388 -8.627 13.405 1.00 93.06 87 GLY A N 1
ATOM 664 C CA . GLY A 1 87 ? -12.770 -9.819 13.993 1.00 93.06 87 GLY A CA 1
ATOM 665 C C . GLY A 1 87 ? -11.473 -10.269 13.313 1.00 93.06 87 GLY A C 1
ATOM 666 O O . GLY A 1 87 ? -10.827 -11.175 13.833 1.00 93.06 87 GLY A O 1
ATOM 667 N N . THR A 1 88 ? -11.053 -9.623 12.216 1.00 93.56 88 THR A N 1
ATOM 668 C CA . THR A 1 88 ? -9.727 -9.852 11.616 1.00 93.56 88 THR A CA 1
ATOM 669 C C . THR A 1 88 ? -8.633 -9.559 12.651 1.00 93.56 88 THR A C 1
ATOM 671 O O . THR A 1 88 ? -8.609 -8.450 13.198 1.00 93.56 88 THR A O 1
ATOM 674 N N . PRO A 1 89 ? -7.739 -10.519 12.957 1.00 91.94 89 PRO A N 1
ATOM 675 C CA . PRO A 1 89 ? -6.612 -10.273 13.847 1.00 91.94 89 PRO A CA 1
ATOM 676 C C . PRO A 1 89 ? -5.682 -9.205 13.265 1.00 91.94 89 PRO A C 1
ATOM 678 O O . PRO A 1 89 ? -5.243 -9.321 12.126 1.00 91.94 89 PRO A O 1
ATOM 681 N N . ILE A 1 90 ? -5.364 -8.183 14.062 1.00 91.19 90 ILE A N 1
ATOM 682 C CA . ILE A 1 90 ? -4.416 -7.125 13.693 1.00 91.19 90 ILE A CA 1
ATOM 683 C C . ILE A 1 90 ? -3.109 -7.381 14.439 1.00 91.19 90 ILE A C 1
ATOM 685 O O . ILE A 1 90 ? -3.097 -7.455 15.673 1.00 91.19 90 ILE A O 1
ATOM 689 N N . ALA A 1 91 ? -2.010 -7.528 13.700 1.00 89.12 91 ALA A N 1
ATOM 690 C CA . ALA A 1 91 ? -0.690 -7.680 14.302 1.00 89.12 91 ALA A CA 1
ATOM 691 C C . ALA A 1 91 ? -0.276 -6.386 15.018 1.00 89.12 91 ALA A C 1
ATOM 693 O O . ALA A 1 91 ? -0.746 -5.297 14.690 1.00 89.12 91 ALA A O 1
ATOM 694 N N . LYS A 1 92 ? 0.624 -6.475 16.005 1.00 89.00 92 LYS A N 1
ATOM 695 C CA . LYS A 1 92 ? 1.119 -5.275 16.691 1.00 89.00 92 LYS A CA 1
ATOM 696 C C . LYS A 1 92 ? 1.846 -4.382 15.669 1.00 89.00 92 LYS A C 1
ATOM 698 O O . LYS A 1 92 ? 2.882 -4.811 15.164 1.00 89.00 92 LYS A O 1
ATOM 703 N N . PRO A 1 93 ? 1.347 -3.166 15.378 1.00 81.94 93 PRO A N 1
ATOM 704 C CA . PRO A 1 93 ? 1.918 -2.346 14.321 1.00 81.94 93 PRO A CA 1
ATOM 705 C C . PRO A 1 93 ? 3.307 -1.846 14.719 1.00 81.94 93 PRO A C 1
ATOM 707 O O . PRO A 1 93 ? 3.517 -1.373 15.841 1.00 81.94 93 PRO A O 1
ATOM 710 N N . THR A 1 94 ? 4.242 -1.920 13.778 1.00 86.62 94 THR A N 1
ATOM 711 C CA . THR A 1 94 ? 5.530 -1.224 13.831 1.00 86.62 94 THR A CA 1
ATOM 712 C C . THR A 1 94 ? 5.475 0.019 12.942 1.00 86.62 94 THR A C 1
ATOM 714 O O . THR A 1 94 ? 4.724 0.030 11.965 1.00 86.62 94 THR A O 1
ATOM 717 N N . PRO A 1 95 ? 6.235 1.085 13.248 1.00 90.06 95 PRO A N 1
ATOM 718 C CA . PRO A 1 95 ? 6.317 2.244 12.364 1.00 90.06 95 PRO A CA 1
ATOM 719 C C . PRO A 1 95 ? 6.778 1.837 10.957 1.00 90.06 95 PRO A C 1
ATOM 721 O O . PRO A 1 95 ? 7.824 1.213 10.815 1.00 90.06 95 PRO A O 1
ATOM 724 N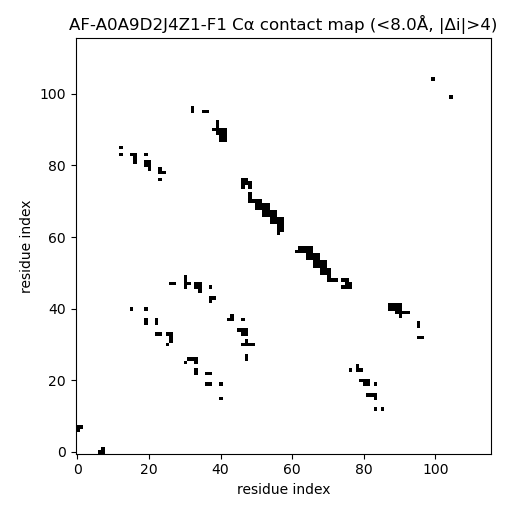 N . VAL A 1 96 ? 5.998 2.197 9.933 1.00 91.12 96 VAL A N 1
ATOM 725 C CA . VAL A 1 96 ? 6.304 1.904 8.515 1.00 91.12 96 VAL A CA 1
ATOM 726 C C . VAL A 1 96 ? 7.315 2.901 7.938 1.00 91.12 96 VAL A C 1
ATOM 728 O O . VAL A 1 96 ? 8.065 2.577 7.021 1.00 91.12 96 VAL A O 1
ATOM 731 N N . PHE A 1 97 ? 7.353 4.119 8.484 1.00 91.75 97 PHE A N 1
ATOM 732 C CA . PHE A 1 97 ? 8.245 5.185 8.038 1.00 91.75 97 PHE A CA 1
ATOM 733 C C . PHE A 1 97 ? 9.155 5.632 9.176 1.00 91.75 97 PHE A C 1
ATOM 735 O O . PHE A 1 97 ? 8.689 5.954 10.272 1.00 91.75 97 PHE A O 1
ATOM 742 N N . THR A 1 98 ? 10.449 5.697 8.881 1.00 92.12 98 THR A N 1
ATOM 743 C CA . THR A 1 98 ? 11.459 6.286 9.760 1.00 92.12 98 THR A CA 1
ATOM 744 C C . THR A 1 98 ? 11.664 7.738 9.358 1.00 92.12 98 THR A C 1
ATOM 746 O O . THR A 1 98 ? 11.853 8.043 8.180 1.00 92.12 98 THR A O 1
ATOM 749 N N . LYS A 1 99 ? 11.614 8.647 10.333 1.00 93.25 99 LYS A N 1
ATOM 750 C CA . LYS A 1 99 ? 11.935 10.053 10.095 1.00 93.25 99 LYS A CA 1
ATOM 751 C C . LYS A 1 99 ? 13.428 10.174 9.776 1.00 93.25 99 LYS A C 1
ATOM 753 O O . LYS A 1 99 ? 14.243 9.584 10.475 1.00 93.25 99 LYS A O 1
ATOM 758 N N . LEU A 1 100 ? 13.763 10.938 8.741 1.00 93.12 100 LEU A N 1
ATOM 759 C CA . LEU A 1 100 ? 15.149 11.265 8.423 1.00 93.12 100 LEU A CA 1
ATOM 760 C C . LEU A 1 100 ? 15.620 12.422 9.308 1.00 93.12 100 LEU A C 1
ATOM 762 O O . LEU A 1 100 ? 14.935 13.445 9.401 1.00 93.12 100 LEU A O 1
ATOM 766 N N . ASP A 1 101 ? 16.770 12.239 9.952 1.00 94.94 101 ASP A N 1
ATOM 767 C CA . ASP A 1 101 ? 17.452 13.292 10.702 1.00 94.94 101 ASP A CA 1
ATOM 768 C C . ASP A 1 101 ? 18.198 14.236 9.749 1.00 94.94 101 ASP A C 1
ATOM 770 O O . ASP A 1 101 ? 18.613 13.839 8.658 1.00 94.94 101 ASP A O 1
ATOM 774 N N . GLU A 1 102 ? 18.379 15.492 10.162 1.00 94.31 102 GLU A N 1
ATOM 775 C CA . GLU A 1 102 ? 19.019 16.527 9.333 1.00 94.31 102 GLU A CA 1
ATOM 776 C C . GLU A 1 102 ? 20.444 16.133 8.912 1.00 94.31 102 GLU A C 1
ATOM 778 O O . GLU A 1 102 ? 20.821 16.350 7.762 1.00 94.31 102 GLU A O 1
ATOM 783 N N . SER A 1 103 ? 21.193 15.448 9.785 1.00 94.94 103 SER A N 1
ATOM 784 C CA . SER A 1 103 ? 22.547 14.969 9.477 1.00 94.94 103 SER A CA 1
ATOM 785 C C . SER A 1 103 ? 22.580 13.972 8.317 1.00 94.94 103 SER A C 1
ATOM 787 O O . SER A 1 103 ? 23.480 14.030 7.488 1.00 94.94 103 SER A O 1
ATOM 789 N N . VAL A 1 104 ? 21.572 13.098 8.203 1.00 94.12 104 VAL A N 1
ATOM 790 C CA . VAL A 1 104 ? 21.481 12.125 7.100 1.00 94.12 104 VAL A CA 1
ATOM 791 C C . VAL A 1 104 ? 21.340 12.853 5.765 1.00 94.12 104 VAL A C 1
ATOM 793 O O . VAL A 1 104 ? 21.914 12.434 4.765 1.00 94.12 104 VAL A O 1
ATOM 796 N N . VAL A 1 105 ? 20.598 13.962 5.738 1.00 91.62 105 VAL A N 1
ATOM 797 C CA . VAL A 1 105 ? 20.428 14.767 4.522 1.00 91.62 105 VAL A CA 1
ATOM 798 C C . VAL A 1 105 ? 21.756 15.397 4.105 1.00 91.62 105 VAL A C 1
ATOM 800 O O . VAL A 1 105 ? 22.115 15.331 2.930 1.00 91.62 105 VAL A O 1
ATOM 803 N N . GLU A 1 106 ? 22.492 15.985 5.049 1.00 93.62 106 GLU A N 1
ATOM 804 C CA . GLU A 1 106 ? 23.792 16.615 4.784 1.00 93.62 106 GLU A CA 1
ATOM 805 C C . GLU A 1 106 ? 24.826 15.600 4.278 1.00 93.62 106 GLU A C 1
ATOM 807 O O . GLU A 1 106 ? 25.431 15.811 3.224 1.00 93.62 106 GLU A O 1
ATOM 812 N N . GLU A 1 107 ? 24.959 14.460 4.962 1.00 95.69 107 GLU A N 1
ATOM 813 C CA . GLU A 1 107 ? 25.874 13.377 4.585 1.00 95.69 107 GLU A CA 1
ATOM 814 C C . GLU A 1 107 ? 25.597 12.852 3.165 1.00 95.69 107 GLU A C 1
ATOM 816 O O . GLU A 1 107 ? 26.515 12.644 2.364 1.00 95.69 107 GLU A O 1
ATOM 821 N N . GLU A 1 108 ? 24.320 12.666 2.821 1.00 94.81 108 GLU A N 1
ATOM 822 C CA . GLU A 1 108 ? 23.900 12.187 1.505 1.00 94.81 108 GLU A CA 1
ATOM 823 C C . GLU A 1 108 ? 24.152 13.218 0.393 1.00 94.81 108 GLU A C 1
ATOM 825 O O . GLU A 1 108 ? 24.593 12.852 -0.703 1.00 94.81 108 GLU A O 1
ATOM 830 N N . LEU A 1 109 ? 23.943 14.510 0.670 1.00 94.75 109 LEU A N 1
ATOM 831 C CA . LEU A 1 109 ? 24.247 15.592 -0.272 1.00 94.75 109 LEU A CA 1
ATOM 832 C C . LEU A 1 109 ? 25.746 15.693 -0.560 1.00 94.75 109 LEU A C 1
ATOM 834 O O . LEU A 1 109 ? 26.137 15.821 -1.724 1.00 94.75 109 LEU A O 1
ATOM 838 N N . ASP A 1 110 ? 26.587 15.602 0.468 1.00 96.12 110 ASP A N 1
ATOM 839 C CA . ASP A 1 110 ? 28.038 15.651 0.297 1.00 96.12 110 ASP A CA 1
ATOM 840 C C . ASP A 1 110 ? 28.547 14.433 -0.482 1.00 96.12 110 ASP A C 1
ATOM 842 O O . ASP A 1 110 ? 29.344 14.579 -1.414 1.00 96.12 110 ASP A O 1
ATOM 846 N N . ARG A 1 111 ? 28.002 13.239 -0.213 1.00 95.69 111 ARG A N 1
ATOM 847 C CA . ARG A 1 111 ? 28.321 12.025 -0.979 1.00 95.69 111 ARG A CA 1
ATOM 848 C C . ARG A 1 111 ? 27.990 12.162 -2.467 1.00 95.69 111 ARG A C 1
ATOM 850 O O . ARG A 1 111 ? 28.769 11.708 -3.307 1.00 95.69 111 ARG A O 1
ATOM 857 N N . LEU A 1 112 ? 26.834 12.738 -2.806 1.00 94.75 112 LEU A N 1
ATOM 858 C CA . LEU A 1 112 ? 26.409 12.910 -4.200 1.00 94.75 112 LEU A CA 1
ATOM 859 C C . LEU A 1 112 ? 27.251 13.954 -4.937 1.00 94.75 112 LEU A C 1
ATOM 861 O O . LEU A 1 112 ? 27.585 13.739 -6.099 1.00 94.75 112 LEU A O 1
ATOM 865 N N . ARG A 1 113 ? 27.648 15.038 -4.262 1.00 94.06 113 ARG A N 1
ATOM 866 C CA . ARG A 1 113 ? 28.532 16.067 -4.832 1.00 9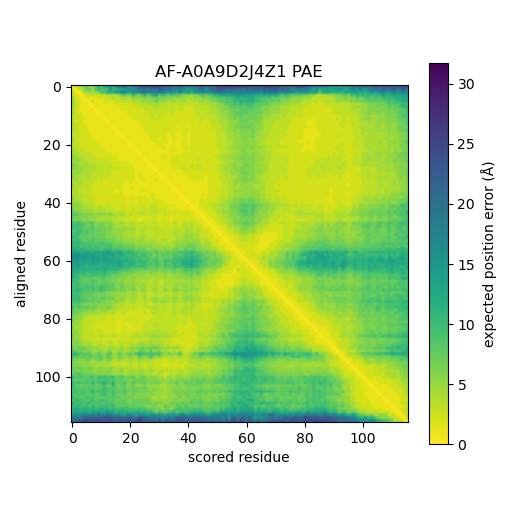4.06 113 ARG A CA 1
ATOM 867 C C . ARG A 1 113 ? 29.923 15.536 -5.166 1.00 94.06 113 ARG A C 1
ATOM 869 O O . ARG A 1 113 ? 30.488 15.954 -6.162 1.00 94.06 113 ARG A O 1
ATOM 876 N N . VAL A 1 114 ? 30.461 14.616 -4.362 1.00 89.38 114 VAL A N 1
ATOM 877 C CA . VAL A 1 114 ? 31.776 13.993 -4.613 1.00 89.38 114 VAL A CA 1
ATOM 878 C C . VAL A 1 114 ? 31.747 13.021 -5.802 1.00 89.38 114 VAL A C 1
ATOM 880 O O . VAL A 1 114 ? 32.780 12.778 -6.420 1.00 89.38 114 VAL A O 1
ATOM 883 N N . LYS A 1 115 ? 30.582 12.440 -6.123 1.00 78.38 115 LYS A N 1
ATOM 884 C CA . LYS A 1 115 ? 30.411 11.509 -7.254 1.00 78.38 115 LYS A CA 1
ATOM 885 C C . LYS A 1 115 ? 30.131 12.192 -8.601 1.00 78.38 115 LYS A C 1
ATOM 887 O O . LYS A 1 115 ? 30.162 11.489 -9.611 1.00 78.38 115 LYS A O 1
ATOM 892 N N . ALA A 1 116 ? 29.808 13.486 -8.604 1.00 65.81 116 ALA A N 1
ATOM 893 C CA . ALA A 1 116 ? 29.512 14.283 -9.797 1.00 65.81 116 ALA A CA 1
ATOM 894 C C . ALA A 1 116 ? 30.785 14.909 -10.382 1.00 65.81 116 ALA A C 1
ATOM 896 O O . ALA A 1 116 ? 30.871 14.970 -11.628 1.00 65.81 116 ALA A O 1
#

Foldseek 3Di:
DVVDVPVVVVVVQVVLQVLLLVLLVCCVPCVVLSQLNCVQLQHDDRARWAWDWDWDADPVHNVDIDIDTGTDCPVHDDNDRDRRDPPRDGDDDDDSDDDDDPVNVVVVVVVVVVVD

pLDDT: mean 92.82, std 4.94, range [65.81, 97.69]

Organism: NCBI:txid2838746

InterPro domains:
  IPR009080 Aminoacyl-tRNA synthetase, class Ia, anticodon-binding [SSF47323] (2-111)

Sequence (116 aa):
LKSDPGRLATVLHTTAQAVSDCNTLLSPFLPHSAQQVHEVLGGTGEFAPQPRIEEVTDLDDDSRQYPVITGDYRAFPAWESRPVTAGTPIAKPTPVFTKLDESVVEEELDRLRVKA

Mean predicted aligned error: 5.59 Å

Radius of gyration: 21.08 Å; Cα contacts (8 Å, |Δi|>4): 108; chains: 1; bounding box: 51×30×64 Å

Solvent-accessible surface area (backbone atoms only — not comparable to full-atom values): 7298 Å² total; per-residue (Å²): 93,98,90,34,66,69,62,36,51,54,54,51,50,54,50,52,38,54,50,55,42,50,36,62,73,42,22,90,82,38,31,70,53,29,36,56,53,38,44,32,67,55,46,76,86,76,59,46,70,68,77,41,80,45,80,42,64,43,94,91,40,86,88,42,72,50,77,41,83,45,66,80,59,87,74,44,68,72,96,63,84,72,86,74,63,88,86,60,61,62,52,89,80,70,84,83,71,80,86,84,54,72,65,60,55,52,55,52,51,53,56,52,62,75,76,107

Nearest PDB structures (foldseek):
  7odt-assembly1_a  TM=2.388E-01  e=9.552E-01  Homo sapiens

Secondary structure (DSSP, 8-state):
-TT-HHHHHHHHHHHHHHHHHHHHHHTTT-HHHHHHHHHHTT--S-SS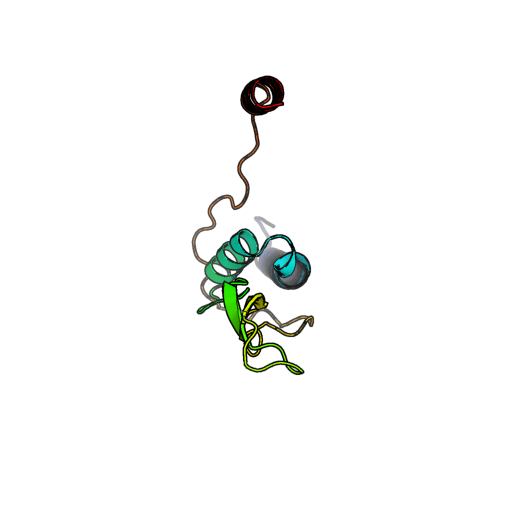PPPEEEEEE-SS-TT-EEEEEE---TTSPPSS--PPPTT-----PPPS-PPPPHHHHHHHHHHHHHH-